Protein AF-A0A924J0C2-F1 (afdb_monomer_lite)

Structure (mmCIF, N/CA/C/O backbone):
data_AF-A0A924J0C2-F1
#
_entry.id   AF-A0A924J0C2-F1
#
loop_
_atom_site.group_PDB
_atom_site.id
_atom_site.type_symbol
_atom_site.label_atom_id
_atom_site.label_alt_id
_atom_site.label_comp_id
_atom_site.label_asym_id
_atom_site.label_entity_id
_atom_site.label_seq_id
_atom_site.pdbx_PDB_ins_code
_atom_site.Cartn_x
_atom_site.Cartn_y
_atom_site.Cartn_z
_atom_site.occupancy
_atom_site.B_iso_or_equiv
_atom_site.auth_seq_id
_atom_site.auth_comp_id
_atom_site.auth_asym_id
_atom_site.auth_atom_id
_atom_site.pdbx_PDB_model_num
ATOM 1 N N . ILE A 1 1 ? -2.011 8.147 2.943 1.00 94.62 1 ILE A N 1
ATOM 2 C CA . ILE A 1 1 ? -2.353 6.846 2.295 1.00 94.62 1 ILE A CA 1
ATOM 3 C C . ILE A 1 1 ? -1.330 5.755 2.603 1.00 94.62 1 ILE A C 1
ATOM 5 O O . ILE A 1 1 ? -1.613 4.957 3.480 1.00 94.62 1 ILE A O 1
ATOM 9 N N . LEU A 1 2 ? -0.186 5.657 1.900 1.00 97.50 2 LEU A N 1
ATOM 10 C CA . LEU A 1 2 ? 0.689 4.477 2.048 1.00 97.50 2 LEU A CA 1
ATOM 11 C C . LEU A 1 2 ? 1.282 4.356 3.457 1.00 97.50 2 LEU A C 1
ATOM 13 O O . LEU A 1 2 ? 1.216 3.277 4.026 1.00 97.50 2 LEU A O 1
ATOM 17 N N . GLU A 1 3 ? 1.811 5.444 4.017 1.00 98.31 3 GLU A N 1
ATOM 18 C CA . GLU A 1 3 ? 2.337 5.461 5.393 1.00 98.31 3 GLU A CA 1
ATOM 19 C C . GLU A 1 3 ? 1.270 5.012 6.396 1.00 98.31 3 GLU A C 1
ATOM 21 O O . GLU A 1 3 ? 1.482 4.064 7.136 1.00 98.31 3 GLU A O 1
ATOM 26 N N . GLU A 1 4 ? 0.060 5.566 6.306 1.00 97.88 4 GLU A N 1
ATOM 27 C CA . GLU A 1 4 ? -1.051 5.162 7.174 1.00 97.88 4 GLU A CA 1
ATOM 28 C C . GLU A 1 4 ? -1.464 3.694 7.028 1.00 97.88 4 GLU A C 1
ATOM 30 O O . GLU A 1 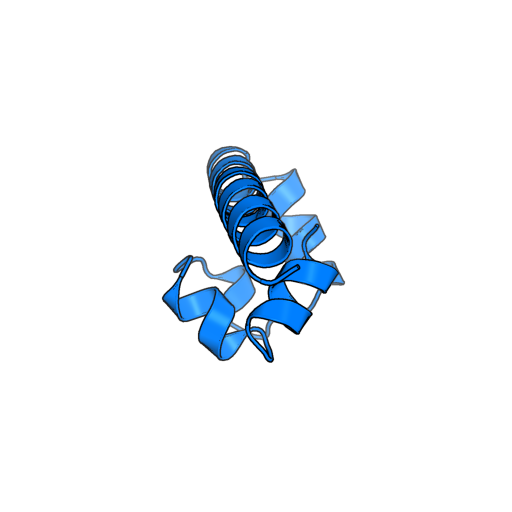4 ? -1.955 3.105 7.989 1.00 97.88 4 GLU A O 1
ATOM 35 N N . LEU A 1 5 ? -1.337 3.112 5.831 1.00 98.25 5 LEU A N 1
ATOM 36 C CA . LEU A 1 5 ? -1.586 1.687 5.615 1.00 98.25 5 LEU A CA 1
ATOM 37 C C . LEU A 1 5 ? -0.486 0.839 6.247 1.00 98.25 5 LEU A C 1
ATOM 39 O O . LEU A 1 5 ? -0.797 -0.160 6.885 1.00 98.25 5 LEU A O 1
ATOM 43 N N . VAL A 1 6 ? 0.776 1.238 6.086 1.00 98.12 6 VAL A N 1
ATOM 44 C CA . VAL A 1 6 ? 1.908 0.575 6.742 1.00 98.12 6 VAL A CA 1
ATOM 45 C C . VAL A 1 6 ? 1.721 0.620 8.258 1.00 98.12 6 VAL A C 1
ATOM 47 O O . VAL A 1 6 ? 1.820 -0.419 8.900 1.00 98.12 6 VAL A O 1
ATOM 50 N N . ASP A 1 7 ? 1.352 1.771 8.817 1.00 98.00 7 ASP A N 1
ATOM 51 C CA . ASP A 1 7 ? 1.105 1.922 10.252 1.00 98.00 7 ASP A CA 1
ATOM 52 C C . ASP A 1 7 ? -0.091 1.085 10.721 1.00 98.00 7 ASP A C 1
ATOM 54 O O . ASP A 1 7 ? 0.001 0.378 11.722 1.00 98.00 7 ASP A O 1
ATOM 58 N N . PHE A 1 8 ? -1.210 1.117 9.986 1.00 97.44 8 PHE A N 1
ATOM 59 C CA . PHE A 1 8 ? -2.423 0.372 10.339 1.00 97.44 8 PHE A CA 1
ATOM 60 C C . PHE A 1 8 ? -2.212 -1.145 10.346 1.00 97.44 8 PHE A C 1
ATOM 62 O O . PHE A 1 8 ? -2.821 -1.839 11.155 1.00 97.44 8 PHE A O 1
ATOM 69 N N . TYR A 1 9 ? -1.373 -1.651 9.442 1.00 97.12 9 TYR A N 1
ATOM 70 C CA . TYR A 1 9 ? -1.021 -3.066 9.367 1.00 97.12 9 TYR A CA 1
ATOM 71 C C . TYR A 1 9 ? 0.254 -3.412 10.155 1.00 97.12 9 TYR A C 1
ATOM 73 O O . TYR A 1 9 ? 0.714 -4.540 10.069 1.00 97.12 9 TYR A O 1
ATOM 81 N N . ASN A 1 10 ? 0.829 -2.492 10.938 1.00 97.56 10 ASN A N 1
ATOM 82 C CA . ASN A 1 10 ? 2.053 -2.723 11.718 1.00 97.56 10 ASN A CA 1
ATOM 83 C C . ASN A 1 10 ? 3.294 -3.098 10.878 1.00 97.56 10 ASN A C 1
ATOM 85 O O . ASN A 1 10 ? 4.201 -3.772 11.364 1.00 97.56 10 ASN A O 1
ATOM 89 N N . GLY A 1 11 ? 3.370 -2.632 9.632 1.00 97.19 11 GLY A N 1
ATOM 90 C CA . GLY A 1 11 ? 4.541 -2.783 8.775 1.00 97.19 11 GLY A CA 1
ATOM 91 C C . GLY A 1 11 ? 4.233 -3.294 7.370 1.00 97.19 11 GLY A C 1
ATOM 92 O O . GLY A 1 11 ? 3.105 -3.624 7.003 1.00 9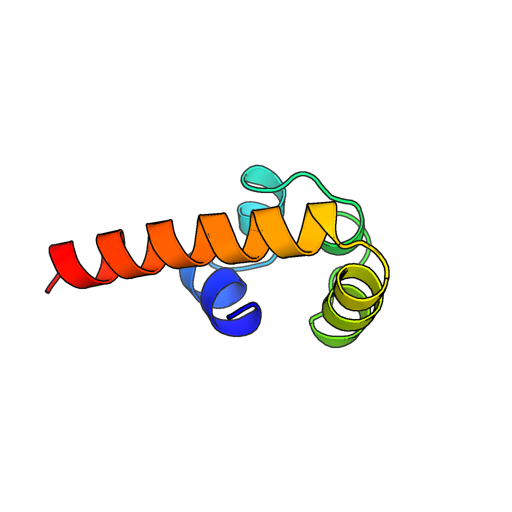7.19 11 GLY A O 1
ATOM 93 N N . PHE A 1 12 ? 5.286 -3.365 6.554 1.00 97.62 12 PHE A N 1
ATOM 94 C CA . PHE A 1 12 ? 5.189 -3.834 5.171 1.00 97.62 12 PHE A CA 1
ATOM 95 C C . PHE A 1 12 ? 4.935 -5.334 5.043 1.00 97.62 12 PHE A C 1
ATOM 97 O O . PHE A 1 12 ? 4.332 -5.746 4.058 1.00 97.62 12 PHE A O 1
ATOM 104 N N . GLU A 1 13 ? 5.365 -6.138 6.016 1.00 96.31 13 GLU A N 1
ATOM 105 C CA . GLU A 1 13 ? 5.155 -7.587 5.987 1.00 96.31 13 GLU A CA 1
ATOM 106 C C . GLU A 1 13 ? 3.658 -7.925 5.949 1.00 96.31 13 GLU A C 1
ATOM 108 O O . GLU A 1 13 ? 3.190 -8.608 5.038 1.00 96.31 13 GLU A O 1
ATOM 113 N N . GLU A 1 14 ? 2.885 -7.375 6.884 1.00 97.69 14 GLU A N 1
ATOM 114 C CA . GLU A 1 14 ? 1.435 -7.567 6.935 1.00 97.69 14 GLU A CA 1
ATOM 115 C C . GLU A 1 14 ? 0.722 -6.884 5.767 1.00 97.69 14 GLU A C 1
ATOM 117 O O . GLU A 1 14 ? -0.190 -7.460 5.169 1.00 97.69 14 GLU A O 1
ATOM 122 N N . LEU A 1 15 ? 1.171 -5.689 5.365 1.00 97.62 15 LEU A N 1
ATOM 123 C CA . LEU A 1 15 ? 0.624 -5.016 4.186 1.00 97.62 15 LEU A CA 1
ATOM 124 C C . LEU A 1 15 ? 0.833 -5.847 2.906 1.00 97.62 15 LEU A C 1
ATOM 126 O O . LEU A 1 15 ? -0.059 -5.914 2.059 1.00 97.62 15 LEU A O 1
ATOM 130 N N . GLY A 1 16 ? 1.975 -6.526 2.778 1.00 96.88 16 GLY A N 1
ATOM 131 C CA . GLY A 1 16 ? 2.288 -7.433 1.674 1.00 96.88 16 GLY A CA 1
ATOM 132 C C . GLY A 1 16 ? 1.390 -8.672 1.637 1.00 96.88 16 GLY A C 1
ATOM 133 O O . GLY A 1 16 ? 1.068 -9.158 0.552 1.00 96.88 16 GLY A O 1
ATOM 134 N N . LYS A 1 17 ? 0.902 -9.141 2.795 1.00 96.94 17 LYS A N 1
ATOM 135 C CA . LYS A 1 17 ? -0.109 -10.213 2.874 1.00 96.94 17 LYS A CA 1
ATOM 136 C C . LYS A 1 17 ? -1.471 -9.754 2.339 1.00 96.94 17 LYS A C 1
ATOM 138 O O . LYS A 1 17 ? -2.196 -10.561 1.765 1.00 96.94 17 LYS A O 1
ATOM 143 N N . GLN A 1 18 ? -1.806 -8.467 2.474 1.00 96.94 18 GLN A N 1
ATOM 144 C CA . GLN A 1 18 ? -3.040 -7.891 1.915 1.00 96.94 18 GLN A CA 1
ATOM 145 C C . GLN A 1 18 ? -2.922 -7.600 0.416 1.00 96.94 18 GLN A C 1
ATOM 147 O O . GLN A 1 18 ? -3.850 -7.842 -0.356 1.00 96.94 18 GLN A O 1
ATOM 152 N N . ILE A 1 19 ? -1.778 -7.059 -0.006 1.00 95.75 19 ILE A N 1
ATOM 153 C CA . ILE A 1 19 ? -1.490 -6.721 -1.398 1.00 95.75 19 ILE A CA 1
ATOM 154 C C . ILE A 1 19 ? -0.148 -7.343 -1.766 1.00 95.75 19 ILE A C 1
ATOM 156 O O . ILE A 1 19 ? 0.909 -6.748 -1.559 1.00 95.75 19 ILE A O 1
ATOM 160 N N . ASN A 1 20 ? -0.207 -8.525 -2.377 1.00 95.06 20 ASN A N 1
ATOM 161 C CA . ASN A 1 20 ? 0.981 -9.229 -2.842 1.00 95.06 20 ASN A CA 1
ATOM 162 C C . ASN A 1 20 ? 1.562 -8.551 -4.097 1.00 95.06 20 ASN A C 1
ATOM 164 O O . ASN A 1 20 ? 1.240 -8.911 -5.233 1.00 95.06 20 ASN A O 1
ATOM 168 N N . ILE A 1 21 ? 2.373 -7.514 -3.885 1.00 94.31 21 ILE A N 1
ATOM 169 C CA . ILE A 1 21 ? 3.147 -6.818 -4.915 1.00 94.31 21 ILE A CA 1
ATOM 170 C C . ILE A 1 21 ? 4.601 -6.687 -4.483 1.00 94.31 21 ILE A C 1
ATOM 172 O O . ILE A 1 21 ? 4.905 -6.455 -3.314 1.00 94.31 21 ILE A O 1
ATOM 176 N N . LYS A 1 22 ? 5.504 -6.756 -5.467 1.00 91.44 22 LYS A N 1
ATOM 177 C CA . LYS A 1 22 ? 6.947 -6.823 -5.223 1.00 91.44 22 LYS A CA 1
ATOM 178 C C . LYS A 1 22 ? 7.473 -5.695 -4.328 1.00 91.44 22 LYS A C 1
ATOM 180 O O . LYS A 1 22 ? 8.310 -5.953 -3.477 1.00 91.44 22 LYS A O 1
ATOM 185 N N . CYS A 1 23 ? 6.974 -4.462 -4.472 1.00 94.44 23 CYS A N 1
ATOM 186 C CA . CYS A 1 23 ? 7.468 -3.337 -3.670 1.00 94.44 23 CYS A CA 1
ATOM 187 C C . CYS A 1 23 ? 7.127 -3.418 -2.171 1.00 94.44 23 CYS A C 1
ATOM 189 O O . CYS A 1 23 ? 7.706 -2.661 -1.398 1.00 94.44 23 CYS A O 1
ATOM 191 N N . PHE A 1 24 ? 6.209 -4.300 -1.761 1.00 96.56 24 PHE A N 1
ATOM 192 C CA . PHE A 1 24 ? 5.883 -4.541 -0.350 1.00 96.56 24 PHE A CA 1
ATOM 193 C C . PHE A 1 24 ? 6.580 -5.781 0.219 1.00 96.56 24 PHE A C 1
ATOM 195 O O . PHE A 1 24 ? 6.744 -5.870 1.430 1.00 96.56 24 PHE A O 1
ATOM 202 N N . THR A 1 25 ? 7.022 -6.709 -0.632 1.00 94.88 25 THR A N 1
ATOM 203 C CA . THR A 1 25 ? 7.625 -7.983 -0.205 1.00 94.88 25 THR A CA 1
ATOM 204 C C . THR A 1 25 ? 9.144 -8.037 -0.385 1.00 94.88 25 THR A C 1
ATOM 206 O O . THR A 1 25 ? 9.795 -8.857 0.251 1.00 94.88 25 THR A O 1
ATOM 209 N N . ASP A 1 26 ? 9.722 -7.202 -1.253 1.00 94.06 26 ASP A N 1
ATOM 210 C CA . ASP A 1 26 ? 11.155 -7.192 -1.576 1.00 94.06 26 ASP A CA 1
ATOM 211 C C . ASP A 1 26 ? 11.769 -5.820 -1.262 1.00 94.06 26 ASP A C 1
ATOM 213 O O . ASP A 1 26 ? 11.491 -4.834 -1.951 1.00 94.06 26 ASP A O 1
ATOM 217 N N . ASN A 1 27 ? 12.587 -5.772 -0.202 1.00 91.62 27 ASN A N 1
ATOM 218 C CA . ASN A 1 27 ? 13.246 -4.568 0.322 1.00 91.62 27 ASN A CA 1
ATOM 219 C C . ASN A 1 27 ? 12.304 -3.350 0.396 1.00 91.62 27 ASN A C 1
ATOM 221 O O . ASN A 1 27 ? 12.546 -2.314 -0.246 1.00 91.62 27 ASN A O 1
ATOM 225 N N . PRO A 1 28 ? 11.188 -3.473 1.137 1.00 96.25 28 PRO A N 1
ATOM 226 C CA . PRO A 1 28 ? 10.152 -2.466 1.106 1.00 96.25 28 PRO A CA 1
ATOM 227 C C . PRO A 1 28 ? 10.618 -1.165 1.763 1.00 96.25 28 PRO A C 1
ATOM 229 O O . PRO A 1 28 ? 11.219 -1.142 2.835 1.00 96.25 28 PRO A O 1
ATOM 232 N N . SER A 1 29 ? 10.297 -0.051 1.114 1.00 97.50 29 SER A N 1
ATOM 233 C CA . SER A 1 29 ? 10.417 1.285 1.693 1.00 97.50 29 SER A CA 1
ATOM 234 C C . SER A 1 29 ? 9.304 2.171 1.153 1.00 97.50 29 SER A C 1
ATOM 236 O O . SER A 1 29 ? 8.778 1.925 0.060 1.00 97.50 29 SER A O 1
ATOM 238 N N . ILE A 1 30 ? 8.971 3.241 1.875 1.00 97.88 30 ILE A N 1
ATOM 239 C CA . ILE A 1 30 ? 7.985 4.225 1.411 1.00 97.88 30 ILE A CA 1
ATOM 240 C C . ILE A 1 30 ? 8.417 4.809 0.059 1.00 97.88 30 ILE A C 1
ATOM 242 O O . ILE A 1 30 ? 7.659 4.786 -0.911 1.00 97.88 30 ILE A O 1
ATOM 246 N N . ASN A 1 31 ? 9.674 5.241 -0.057 1.00 97.19 31 ASN A N 1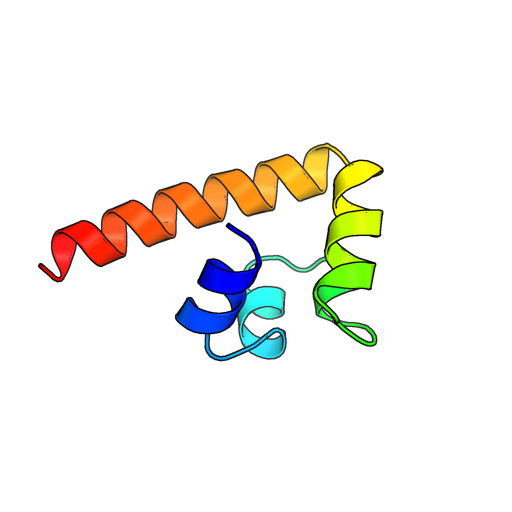
ATOM 247 C CA . ASN A 1 31 ? 10.188 5.883 -1.266 1.00 97.19 31 ASN A CA 1
ATOM 248 C C . ASN A 1 31 ? 10.200 4.955 -2.495 1.00 97.19 31 ASN A C 1
ATOM 250 O O . ASN A 1 31 ? 9.800 5.379 -3.586 1.00 97.19 31 ASN A O 1
ATOM 254 N N . SER A 1 32 ? 10.655 3.703 -2.351 1.00 95.81 32 SER A N 1
ATOM 255 C CA . SER A 1 32 ? 10.664 2.727 -3.454 1.00 95.81 32 SER A CA 1
ATOM 256 C C . SER A 1 32 ? 9.245 2.327 -3.858 1.00 95.81 32 SER A C 1
ATOM 258 O 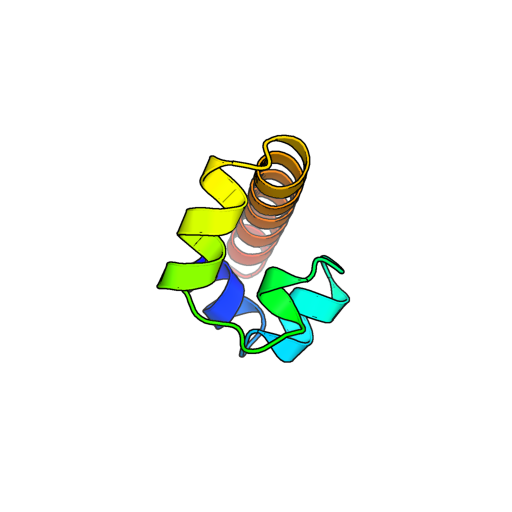O . SER A 1 32 ? 8.936 2.300 -5.052 1.00 95.81 32 SER A O 1
ATOM 260 N N . SER A 1 33 ? 8.355 2.136 -2.882 1.00 97.06 33 SER A N 1
ATOM 261 C CA . SER A 1 33 ? 6.944 1.829 -3.116 1.00 97.06 33 SER A CA 1
ATOM 262 C C . SER A 1 33 ? 6.231 2.953 -3.859 1.00 97.06 33 SER A C 1
ATOM 264 O O . SER A 1 33 ? 5.604 2.705 -4.881 1.00 97.06 33 SER A O 1
ATOM 266 N N . LEU A 1 34 ? 6.381 4.212 -3.438 1.00 97.12 34 LEU A N 1
ATOM 267 C CA . LEU A 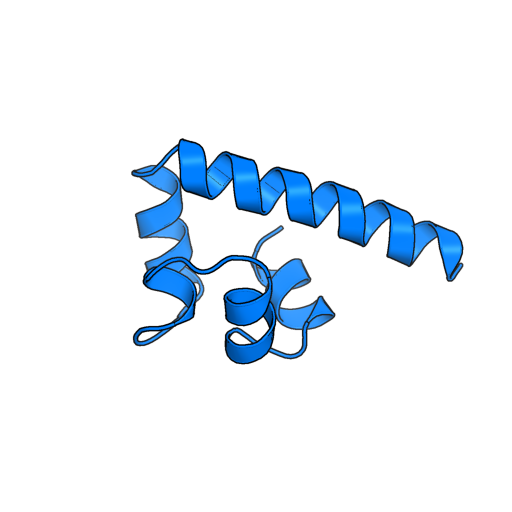1 34 ? 5.753 5.348 -4.123 1.00 97.12 34 LEU A CA 1
ATOM 268 C C . LEU A 1 34 ? 6.270 5.516 -5.560 1.00 97.12 34 LEU A C 1
ATOM 270 O O . LEU A 1 34 ? 5.501 5.829 -6.471 1.00 97.12 34 LEU A O 1
ATOM 274 N N . LYS A 1 35 ? 7.567 5.280 -5.805 1.00 96.56 35 LYS A N 1
ATOM 275 C CA . LYS A 1 35 ? 8.124 5.252 -7.170 1.00 96.56 35 LYS A CA 1
ATOM 276 C C . LYS A 1 35 ? 7.493 4.142 -8.017 1.00 96.56 35 LYS A C 1
ATOM 278 O O . LYS A 1 35 ? 7.146 4.411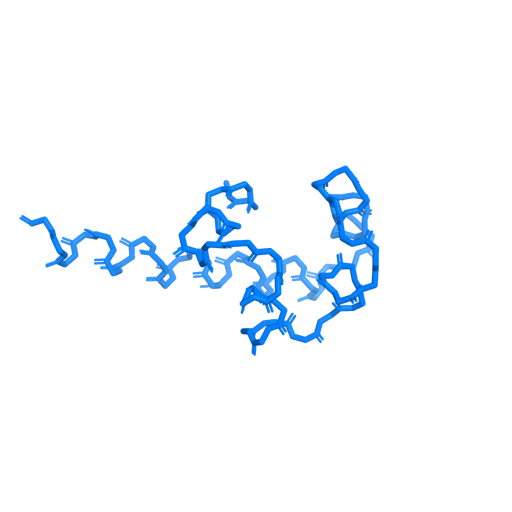 -9.164 1.00 96.56 35 LYS A O 1
ATOM 283 N N . PHE A 1 36 ? 7.321 2.941 -7.465 1.00 96.19 36 PHE A N 1
ATOM 284 C CA . PHE A 1 36 ? 6.679 1.815 -8.148 1.00 96.19 36 PHE A CA 1
ATOM 285 C C . PHE A 1 36 ? 5.198 2.086 -8.441 1.00 96.19 36 PHE A C 1
ATOM 287 O O . PHE A 1 36 ? 4.754 1.950 -9.582 1.00 96.19 36 PHE A O 1
ATOM 294 N N . LEU A 1 37 ? 4.450 2.542 -7.432 1.00 96.94 37 LEU A N 1
ATOM 295 C CA . LEU A 1 37 ? 3.020 2.822 -7.532 1.00 96.94 37 LEU A CA 1
ATOM 296 C C . LEU A 1 37 ? 2.732 3.935 -8.540 1.00 96.94 37 LEU A C 1
ATOM 298 O O . LEU A 1 37 ? 1.718 3.869 -9.217 1.00 96.94 37 LEU A O 1
ATOM 302 N N . ARG A 1 38 ? 3.623 4.921 -8.725 1.00 97.19 38 ARG A N 1
ATOM 303 C CA . ARG A 1 38 ? 3.504 5.944 -9.788 1.00 97.19 38 ARG A CA 1
ATOM 304 C C . ARG A 1 38 ? 3.612 5.396 -11.212 1.00 97.19 38 ARG A C 1
ATOM 306 O O . ARG A 1 38 ? 3.083 6.012 -12.122 1.00 97.19 38 ARG A O 1
ATOM 313 N N . LYS A 1 39 ? 4.288 4.264 -11.407 1.00 97.56 39 LYS A N 1
ATOM 314 C CA . LYS A 1 39 ? 4.472 3.638 -12.727 1.00 97.56 39 LYS A CA 1
ATOM 315 C C . LYS A 1 39 ? 3.506 2.481 -12.985 1.00 97.56 39 LYS A C 1
ATOM 317 O O . LYS A 1 39 ? 3.436 1.991 -14.104 1.00 97.56 39 LYS A O 1
ATOM 322 N N . THR A 1 40 ? 2.796 2.031 -11.952 1.00 97.00 40 THR A N 1
ATOM 323 C CA . THR A 1 40 ? 1.992 0.806 -11.984 1.00 97.00 40 THR A CA 1
ATOM 324 C C . THR A 1 40 ? 0.573 1.108 -11.517 1.00 97.00 40 THR A C 1
ATOM 326 O O . THR A 1 40 ? 0.236 0.928 -10.346 1.00 97.00 40 THR A O 1
ATOM 329 N N . ASP A 1 41 ? -0.264 1.594 -12.435 1.00 97.50 41 ASP A N 1
ATOM 330 C CA . ASP A 1 41 ? -1.591 2.134 -12.110 1.00 97.50 41 ASP A CA 1
ATOM 331 C C . ASP A 1 41 ? -2.516 1.113 -11.440 1.00 97.50 41 ASP A C 1
ATOM 333 O O . ASP A 1 41 ? -3.151 1.425 -10.434 1.00 97.50 41 ASP A O 1
ATOM 337 N N . TRP A 1 42 ? -2.531 -0.138 -11.914 1.00 97.00 42 TRP A N 1
ATOM 338 C CA . TRP A 1 42 ? -3.348 -1.193 -11.303 1.00 97.00 42 TRP A CA 1
ATOM 339 C C . TRP A 1 42 ? -2.951 -1.473 -9.845 1.00 97.00 42 TRP A C 1
ATOM 341 O O . TRP A 1 42 ? -3.804 -1.806 -9.021 1.00 97.00 42 TRP A O 1
ATOM 351 N N . ALA A 1 43 ? -1.666 -1.333 -9.503 1.00 97.19 43 ALA A N 1
ATOM 352 C CA . ALA A 1 43 ? -1.186 -1.535 -8.140 1.00 97.19 43 ALA A CA 1
ATOM 353 C C . ALA A 1 43 ? -1.588 -0.354 -7.249 1.00 97.19 43 ALA A C 1
ATOM 355 O O . ALA A 1 43 ? -2.028 -0.562 -6.120 1.00 97.19 43 ALA A O 1
ATOM 356 N N . ARG A 1 44 ? -1.518 0.877 -7.775 1.00 98.12 44 ARG A N 1
ATOM 357 C CA . ARG A 1 44 ? -2.008 2.075 -7.080 1.00 98.12 44 ARG A CA 1
ATOM 358 C C . ARG A 1 44 ? -3.497 1.967 -6.760 1.00 98.12 44 ARG A C 1
ATOM 360 O O . ARG A 1 44 ? -3.871 2.158 -5.608 1.00 98.12 44 ARG A O 1
ATOM 367 N N . ALA A 1 45 ? -4.313 1.561 -7.732 1.00 98.19 45 ALA A N 1
ATOM 368 C CA . ALA A 1 45 ? -5.752 1.387 -7.541 1.00 98.19 45 ALA A CA 1
ATOM 369 C C . ALA A 1 45 ? -6.081 0.353 -6.443 1.00 98.19 45 ALA A C 1
ATOM 371 O O . ALA A 1 45 ? -7.009 0.552 -5.655 1.00 98.19 45 ALA A O 1
ATOM 372 N N . LYS A 1 46 ? -5.295 -0.731 -6.330 1.00 97.75 46 LYS A N 1
ATOM 373 C CA . LYS A 1 46 ? -5.426 -1.701 -5.226 1.00 97.75 46 LYS A CA 1
ATOM 374 C C . LYS A 1 46 ? -5.115 -1.074 -3.864 1.00 97.75 46 LYS A C 1
ATOM 376 O O . LYS A 1 46 ? -5.868 -1.289 -2.918 1.00 97.75 46 LYS A O 1
ATOM 381 N N . VAL A 1 47 ? -4.042 -0.286 -3.769 1.00 98.00 47 VAL A N 1
ATOM 382 C CA . VAL A 1 47 ? -3.656 0.418 -2.532 1.00 98.00 47 VAL A CA 1
ATOM 383 C C . VAL A 1 47 ? -4.730 1.426 -2.111 1.00 98.00 47 VAL A C 1
ATOM 385 O O . VAL A 1 47 ? -5.116 1.459 -0.946 1.00 98.00 47 VAL A O 1
ATOM 388 N N . GLU A 1 48 ? -5.266 2.205 -3.051 1.00 98.44 48 GLU A N 1
ATOM 389 C CA . GLU A 1 48 ? -6.357 3.156 -2.793 1.00 98.44 48 GLU A CA 1
ATOM 390 C C . GLU A 1 48 ? -7.635 2.445 -2.326 1.00 98.44 48 GLU A C 1
ATOM 392 O O . GLU A 1 48 ? -8.263 2.865 -1.353 1.00 98.44 48 GLU A O 1
ATOM 397 N N . SER A 1 49 ? -7.982 1.320 -2.955 1.00 98.19 49 SER A N 1
ATOM 398 C CA . SER A 1 49 ? -9.137 0.506 -2.555 1.00 98.19 49 SER A CA 1
ATOM 399 C C . SER A 1 49 ? -8.990 -0.039 -1.130 1.00 98.19 49 SER A C 1
ATOM 401 O O . SER A 1 49 ? -9.933 0.034 -0.337 1.00 98.19 49 SER A O 1
ATOM 403 N N . LEU A 1 50 ? -7.799 -0.536 -0.774 1.00 98.25 50 LEU A N 1
ATOM 404 C CA . LEU A 1 50 ? -7.506 -0.997 0.584 1.00 98.25 50 LEU A CA 1
ATOM 405 C C . LEU A 1 50 ? -7.578 0.151 1.597 1.00 98.25 50 LEU A C 1
ATOM 407 O O . LEU A 1 50 ? -8.116 -0.015 2.690 1.00 98.25 50 LEU A O 1
ATOM 411 N N . TYR A 1 51 ? -7.101 1.337 1.227 1.00 98.38 51 TYR A N 1
ATOM 412 C CA . TYR A 1 51 ? -7.174 2.517 2.083 1.00 98.38 51 TYR A CA 1
ATOM 413 C C . TYR A 1 51 ? -8.618 2.918 2.406 1.00 98.38 51 TYR A C 1
ATOM 415 O O . TYR A 1 51 ? -8.938 3.171 3.567 1.00 98.38 51 TYR A O 1
ATOM 423 N N . LEU A 1 52 ? -9.526 2.881 1.425 1.00 98.38 52 LEU A N 1
ATOM 424 C CA . LEU A 1 52 ? -10.954 3.116 1.671 1.00 98.38 52 LEU A CA 1
ATOM 425 C C . LEU A 1 52 ? -11.558 2.085 2.636 1.00 98.38 52 LEU A C 1
ATOM 427 O O . LEU A 1 52 ? -12.389 2.441 3.476 1.00 98.38 52 LEU A O 1
ATOM 431 N N . TYR A 1 53 ? -11.143 0.819 2.545 1.00 97.12 53 TYR A N 1
ATOM 432 C CA . TYR A 1 53 ? -11.539 -0.210 3.507 1.00 97.12 53 TYR A CA 1
ATOM 433 C C . TYR A 1 53 ? -11.043 0.124 4.922 1.00 97.12 53 TYR A C 1
ATOM 435 O O . TYR A 1 53 ? -11.843 0.133 5.859 1.00 97.12 53 TYR A O 1
ATOM 443 N N . VAL A 1 54 ? -9.765 0.477 5.075 1.00 96.56 54 VAL A N 1
ATOM 444 C CA . VAL A 1 54 ? -9.171 0.854 6.368 1.00 96.56 54 VAL A CA 1
ATOM 445 C C . VAL A 1 54 ? -9.866 2.072 6.978 1.00 96.56 54 VAL A C 1
ATOM 447 O O . VAL A 1 54 ? -10.186 2.056 8.165 1.00 96.56 54 VAL A O 1
ATOM 450 N N . LEU A 1 55 ? -10.190 3.097 6.182 1.00 97.38 55 LEU A N 1
ATOM 451 C CA . LEU A 1 55 ? -10.944 4.263 6.658 1.00 97.38 55 LEU A CA 1
ATOM 452 C C . LEU A 1 55 ? -12.323 3.881 7.212 1.00 97.38 55 LEU A C 1
ATOM 454 O O . LEU A 1 55 ? -12.742 4.403 8.246 1.00 97.38 55 LEU A O 1
ATOM 458 N N . ARG A 1 56 ? -13.024 2.940 6.565 1.00 96.88 56 ARG A N 1
ATOM 459 C CA . ARG A 1 56 ? -14.310 2.427 7.068 1.00 96.88 56 ARG A CA 1
ATOM 460 C C . ARG A 1 56 ? -14.146 1.673 8.386 1.00 96.88 56 ARG A C 1
ATOM 462 O O . ARG A 1 56 ? -15.007 1.813 9.247 1.00 96.88 56 ARG A O 1
ATOM 469 N N . GLN A 1 57 ? -13.070 0.903 8.554 1.00 95.19 57 GLN A N 1
ATOM 470 C CA . GLN A 1 57 ? -12.787 0.197 9.810 1.00 95.19 57 GLN A CA 1
ATOM 471 C C . GLN A 1 57 ? -12.454 1.172 10.942 1.00 95.19 57 GLN A C 1
ATOM 473 O O . GLN A 1 57 ? -13.060 1.095 12.005 1.00 95.19 57 GLN A O 1
ATOM 478 N N . LYS A 1 58 ? -11.580 2.158 10.692 1.00 93.69 58 LYS A N 1
ATOM 479 C CA . LYS A 1 58 ? -11.262 3.217 11.665 1.00 93.69 58 LYS A CA 1
ATOM 480 C C . LYS A 1 58 ? -12.522 3.960 12.124 1.00 93.69 58 LYS A C 1
ATOM 482 O O . LYS A 1 58 ? -12.679 4.182 13.314 1.00 93.69 58 LYS A O 1
ATOM 487 N N . LYS A 1 59 ? -13.447 4.271 11.205 1.00 94.31 59 LYS A N 1
ATOM 488 C CA . LYS A 1 59 ? -14.727 4.923 11.534 1.00 94.31 59 LYS A CA 1
ATOM 489 C C . LYS A 1 59 ? -15.672 4.053 12.374 1.00 94.31 59 LYS A C 1
ATOM 491 O O . LYS A 1 59 ? -16.469 4.611 13.109 1.00 94.31 59 LYS A O 1
ATOM 496 N N . LYS A 1 60 ? -15.633 2.723 12.239 1.00 90.50 60 LYS A N 1
ATOM 497 C CA . LYS A 1 60 ? -16.462 1.799 13.040 1.00 90.50 60 LYS A CA 1
ATOM 498 C C . LYS A 1 60 ? -15.937 1.587 14.459 1.00 90.50 60 LYS A C 1
ATOM 500 O O . LYS A 1 60 ? -16.710 1.209 15.327 1.00 90.50 60 LYS A O 1
ATOM 505 N N . ASN A 1 61 ? -14.634 1.767 14.653 1.00 80.88 61 ASN A N 1
ATOM 506 C CA . ASN A 1 61 ? -13.965 1.615 15.945 1.00 80.88 61 ASN A CA 1
ATOM 507 C C . ASN A 1 61 ? -13.912 2.937 16.743 1.00 80.88 61 ASN A C 1
ATOM 509 O O . ASN A 1 61 ? -13.247 2.990 17.775 1.00 80.88 61 ASN A O 1
ATOM 513 N N . LEU A 1 62 ? -14.577 3.982 16.237 1.00 62.91 62 LEU A N 1
ATOM 514 C CA . LEU A 1 62 ? -14.860 5.265 16.886 1.00 62.91 62 LEU A CA 1
ATOM 515 C C . LEU A 1 62 ? -16.334 5.289 17.298 1.00 62.91 62 LEU A C 1
ATOM 517 O O . LEU A 1 62 ? -16.615 5.816 18.393 1.00 62.91 62 LEU A O 1
#

Secondary structure (DSSP, 8-state):
-HHHHHHHTTSHHHHHHHS--HHHHSS--HHHHHHHHHH-HHHHHHHHHHHHHHHHHHHHT-

Sequence (62 aa):
ILEELVDFYNGFEELGKQINIKCFTDNPSINSSLKFLRKTDWARAKVESLYLYVLRQKKKNL

Foldseek 3Di:
DVVVLCVLLVHLVSVCVQPVDCCSVPPHDPVSVVVVCVVPVVSVVSVVVVVVVVVVVVVVVD

Radius of gyration: 11.32 Å; chains: 1; bounding box: 30×17×30 Å

pLDDT: mean 95.83, std 4.96, range [62.91, 98.44]